Protein AF-A0A3B8X455-F1 (afdb_monomer_lite)

Sequence (36 aa):
MNIVLLTVGKTDVKWVKEGLDLYASRLRHYVPFSVV

pLDDT: mean 90.69, std 4.15, range [77.44, 95.12]

Secondary structure (DSSP, 8-state):
--EEE---S----HHHHHHHHHHHHHHHTTS-EEE-

Foldseek 3Di:
DAEEAEDDDDDPPPVVVVVVVVVQVVVVVPHNYYYD

Structure (mmCIF, N/CA/C/O backbone):
data_AF-A0A3B8X455-F1
#
_entry.id   AF-A0A3B8X455-F1
#
loop_
_atom_site.group_PDB
_atom_site.id
_atom_site.type_symbol
_atom_site.label_atom_id
_atom_site.label_alt_id
_atom_site.label_comp_id
_atom_site.label_asym_id
_atom_site.label_entity_id
_atom_site.label_seq_id
_atom_site.pdbx_PDB_ins_code
_atom_site.Cartn_x
_atom_site.Cartn_y
_atom_site.Cartn_z
_atom_site.occupancy
_atom_site.B_iso_or_equiv
_atom_site.auth_seq_id
_atom_site.auth_comp_id
_atom_site.auth_asym_id
_atom_site.auth_atom_id
_atom_site.pdbx_PDB_model_num
ATOM 1 N N . MET A 1 1 ? -15.673 4.398 10.083 1.00 77.44 1 MET A N 1
ATOM 2 C CA . MET A 1 1 ? -16.073 4.413 8.660 1.00 77.44 1 MET A CA 1
ATOM 3 C C . MET A 1 1 ? -15.007 3.653 7.892 1.00 77.44 1 MET A C 1
ATOM 5 O O . MET A 1 1 ? -13.853 4.045 8.000 1.00 77.44 1 MET A O 1
ATOM 9 N N . ASN A 1 2 ? -15.350 2.564 7.207 1.00 83.62 2 ASN A N 1
ATOM 10 C CA . ASN A 1 2 ? -14.371 1.781 6.444 1.00 83.62 2 ASN A CA 1
ATOM 11 C C . ASN A 1 2 ? -14.299 2.321 5.014 1.00 83.62 2 ASN A C 1
ATOM 13 O O . ASN A 1 2 ? -15.338 2.461 4.373 1.00 83.62 2 ASN A O 1
ATOM 17 N N . ILE A 1 3 ? -13.094 2.635 4.535 1.00 90.56 3 ILE A N 1
ATOM 18 C CA . ILE A 1 3 ? -12.860 3.177 3.191 1.00 90.56 3 ILE A CA 1
ATOM 19 C C . ILE A 1 3 ? -12.008 2.182 2.397 1.00 90.56 3 ILE A C 1
ATOM 21 O O . ILE A 1 3 ? -10.930 1.776 2.837 1.00 90.56 3 ILE A O 1
ATOM 25 N N . VAL A 1 4 ? -12.500 1.796 1.219 1.00 92.31 4 VAL A N 1
ATOM 26 C CA . VAL A 1 4 ? -11.831 0.867 0.300 1.00 92.31 4 VAL A CA 1
ATOM 27 C C . VAL A 1 4 ? -11.641 1.560 -1.046 1.00 92.31 4 VAL A C 1
ATOM 29 O 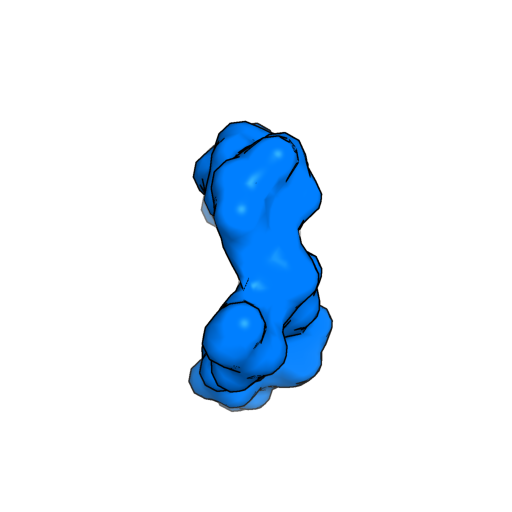O . VAL A 1 4 ? -12.614 2.006 -1.652 1.00 92.31 4 VAL A O 1
ATOM 32 N N . LEU A 1 5 ? -10.396 1.658 -1.508 1.00 91.25 5 LEU A N 1
ATOM 33 C CA . LEU A 1 5 ? -10.060 2.131 -2.846 1.00 91.25 5 LEU A CA 1
ATOM 34 C C . LEU A 1 5 ? -10.001 0.931 -3.791 1.00 91.25 5 LEU A C 1
ATOM 36 O O . LEU A 1 5 ? -9.087 0.122 -3.684 1.00 91.25 5 LEU A O 1
ATOM 40 N N . LEU A 1 6 ? -10.969 0.837 -4.702 1.00 92.19 6 LEU A N 1
ATOM 41 C CA . LEU A 1 6 ? -10.997 -0.181 -5.751 1.00 92.19 6 LEU A CA 1
ATOM 42 C C . LEU A 1 6 ? -10.198 0.311 -6.955 1.00 92.19 6 LEU A C 1
ATOM 44 O O . LEU A 1 6 ? -10.522 1.343 -7.546 1.00 92.19 6 LEU A O 1
ATOM 48 N N . THR A 1 7 ? -9.159 -0.431 -7.310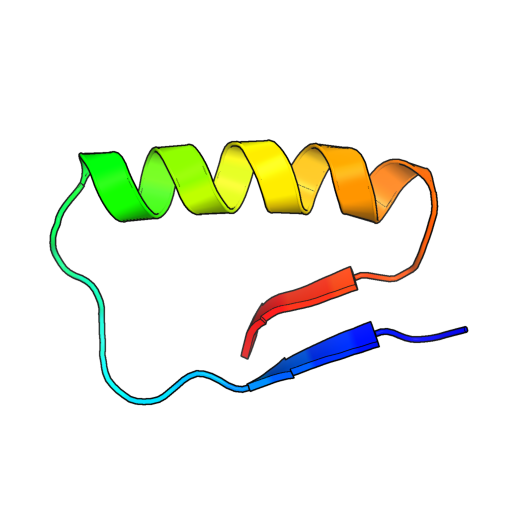 1.00 90.56 7 THR A N 1
ATOM 49 C CA . THR A 1 7 ? -8.288 -0.139 -8.444 1.00 90.56 7 THR A CA 1
ATOM 50 C C . THR A 1 7 ? -8.386 -1.231 -9.504 1.00 90.56 7 THR A C 1
ATOM 52 O O . THR A 1 7 ? -8.790 -2.361 -9.242 1.00 90.56 7 THR A O 1
ATOM 55 N N . VAL A 1 8 ? -8.053 -0.882 -10.745 1.00 90.69 8 VAL A N 1
ATOM 56 C CA . VAL A 1 8 ? -8.025 -1.816 -11.874 1.00 90.69 8 VAL A CA 1
ATOM 57 C C . VAL A 1 8 ? -6.674 -1.726 -12.567 1.00 90.69 8 VAL A C 1
ATOM 59 O O . VAL A 1 8 ? -6.205 -0.638 -12.899 1.00 90.69 8 VAL A O 1
ATOM 62 N N . GLY A 1 9 ? -6.060 -2.888 -12.796 1.00 85.88 9 GLY A N 1
ATOM 63 C CA . GLY A 1 9 ? -4.710 -3.001 -13.349 1.00 85.88 9 GLY A CA 1
ATOM 64 C C . GLY A 1 9 ? -3.615 -3.024 -12.279 1.00 85.88 9 GLY A C 1
ATOM 65 O O . GLY A 1 9 ? -3.833 -2.683 -11.120 1.00 85.88 9 GLY A O 1
ATOM 66 N N . LYS A 1 10 ? -2.415 -3.468 -12.667 1.00 80.81 10 LYS A N 1
ATOM 67 C CA . LYS A 1 10 ? -1.231 -3.437 -11.801 1.00 80.81 10 LYS A CA 1
ATOM 68 C C . LYS A 1 10 ? -0.371 -2.243 -12.185 1.00 80.81 10 LYS A C 1
ATOM 70 O O . LYS A 1 10 ? 0.073 -2.136 -13.322 1.00 80.81 10 LYS A O 1
ATOM 75 N N . THR A 1 11 ? -0.116 -1.360 -11.227 1.00 83.31 11 THR A N 1
ATOM 76 C CA . THR A 1 11 ? 0.878 -0.305 -11.411 1.00 83.31 11 THR A CA 1
ATOM 77 C C . THR A 1 11 ? 2.270 -0.882 -11.172 1.00 83.31 11 THR A C 1
ATOM 79 O O . THR A 1 11 ? 2.638 -1.188 -10.035 1.00 83.31 11 THR A O 1
ATOM 82 N N . ASP A 1 12 ? 3.057 -1.018 -12.238 1.00 83.62 12 ASP A N 1
ATOM 83 C CA . ASP A 1 12 ? 4.452 -1.486 -12.163 1.00 83.62 12 ASP A CA 1
ATOM 84 C C . ASP A 1 12 ? 5.460 -0.345 -11.986 1.00 83.62 12 ASP A C 1
ATOM 86 O O . ASP A 1 12 ? 6.641 -0.556 -11.711 1.00 83.62 12 ASP A O 1
ATOM 90 N N . VAL A 1 13 ? 4.984 0.895 -12.080 1.00 93.75 13 VAL A N 1
ATOM 91 C CA . VAL A 1 13 ? 5.806 2.085 -11.904 1.00 93.75 13 VAL A CA 1
ATOM 92 C C . VAL A 1 13 ? 6.132 2.277 -10.419 1.00 93.75 13 VAL A C 1
ATOM 94 O O . VAL A 1 13 ? 5.268 2.625 -9.612 1.00 93.75 13 VAL A O 1
ATOM 97 N N . LYS A 1 14 ? 7.405 2.066 -10.062 1.00 91.56 14 LYS A N 1
ATOM 98 C CA . LYS A 1 14 ? 7.899 2.055 -8.674 1.00 91.56 14 LYS A CA 1
ATOM 99 C C . LYS A 1 14 ? 7.552 3.323 -7.883 1.00 91.56 14 LYS A C 1
ATOM 101 O O . LYS A 1 14 ? 7.012 3.214 -6.787 1.00 91.56 14 LYS A O 1
ATOM 106 N N . TRP A 1 15 ? 7.782 4.507 -8.456 1.00 92.81 15 TRP A N 1
ATOM 107 C CA . TRP A 1 15 ? 7.514 5.777 -7.764 1.00 92.81 15 TRP A CA 1
ATOM 108 C C . TRP A 1 15 ? 6.025 5.975 -7.442 1.00 92.81 15 TRP A C 1
ATOM 110 O O . TRP A 1 15 ? 5.686 6.588 -6.432 1.00 92.81 15 TRP A O 1
ATOM 120 N N . VAL A 1 16 ? 5.128 5.422 -8.266 1.00 91.56 16 VAL A N 1
ATOM 121 C CA . VAL A 1 16 ? 3.679 5.506 -8.036 1.00 91.56 16 VAL A CA 1
ATOM 122 C C . VAL A 1 16 ? 3.274 4.620 -6.862 1.00 91.56 16 VAL A C 1
ATOM 124 O O . VAL A 1 16 ? 2.507 5.062 -6.013 1.00 91.56 16 VAL A O 1
ATOM 127 N N . LYS A 1 17 ? 3.814 3.396 -6.778 1.00 91.19 17 LYS A N 1
ATOM 128 C CA . LYS A 1 17 ? 3.585 2.497 -5.635 1.00 91.19 17 LYS A CA 1
ATOM 129 C C . LYS A 1 17 ? 4.060 3.120 -4.326 1.00 91.19 17 LYS A C 1
ATOM 131 O O . LYS A 1 17 ? 3.299 3.165 -3.369 1.00 91.19 17 LYS A O 1
ATOM 136 N N . GLU A 1 18 ? 5.279 3.653 -4.313 1.00 94.12 18 GLU A N 1
ATOM 137 C CA . GLU A 1 18 ? 5.857 4.283 -3.120 1.00 94.12 18 GLU A CA 1
ATOM 138 C C . GLU A 1 18 ? 5.050 5.508 -2.668 1.00 94.12 18 GLU A C 1
ATOM 140 O O . GLU A 1 18 ? 4.764 5.663 -1.479 1.00 94.12 18 GLU A O 1
ATOM 145 N N . GLY A 1 19 ? 4.623 6.355 -3.612 1.00 93.69 19 GLY A N 1
ATOM 146 C CA . GLY A 1 19 ? 3.755 7.491 -3.311 1.00 93.69 19 GLY A CA 1
ATOM 147 C C . GLY A 1 19 ? 2.403 7.052 -2.748 1.00 93.69 19 GLY A C 1
ATOM 148 O O . GLY A 1 19 ? 1.947 7.583 -1.735 1.00 93.69 19 GLY A O 1
ATOM 149 N N . LEU A 1 20 ? 1.776 6.051 -3.368 1.00 93.00 20 LEU A N 1
ATOM 150 C CA . LEU A 1 20 ? 0.482 5.529 -2.937 1.00 93.00 20 LEU A CA 1
ATOM 151 C C . LEU A 1 20 ? 0.558 4.905 -1.536 1.00 93.00 20 LEU A C 1
ATOM 153 O O . LEU A 1 20 ? -0.296 5.195 -0.698 1.00 93.00 20 LEU A O 1
ATOM 157 N N . ASP A 1 21 ? 1.612 4.143 -1.240 1.00 92.69 21 ASP A N 1
ATOM 158 C CA . ASP A 1 21 ? 1.847 3.563 0.085 1.00 92.69 21 ASP A CA 1
ATOM 159 C C . ASP A 1 21 ? 2.068 4.631 1.163 1.00 92.69 21 ASP A C 1
ATOM 161 O O . ASP A 1 21 ? 1.546 4.501 2.277 1.00 92.69 21 ASP A O 1
ATOM 165 N N . LEU A 1 22 ? 2.777 5.719 0.839 1.00 95.12 22 LEU A N 1
ATOM 166 C CA . LEU A 1 22 ? 2.985 6.840 1.756 1.00 95.12 22 LEU A CA 1
ATOM 167 C C . LEU A 1 22 ? 1.653 7.481 2.173 1.00 95.12 22 LEU A C 1
ATOM 169 O O . LEU A 1 22 ? 1.411 7.692 3.365 1.00 95.12 22 LEU A O 1
ATOM 173 N N . TYR A 1 23 ? 0.773 7.779 1.213 1.00 93.62 23 TYR A N 1
ATOM 174 C CA . TYR A 1 23 ? -0.534 8.371 1.510 1.00 93.62 23 TYR A C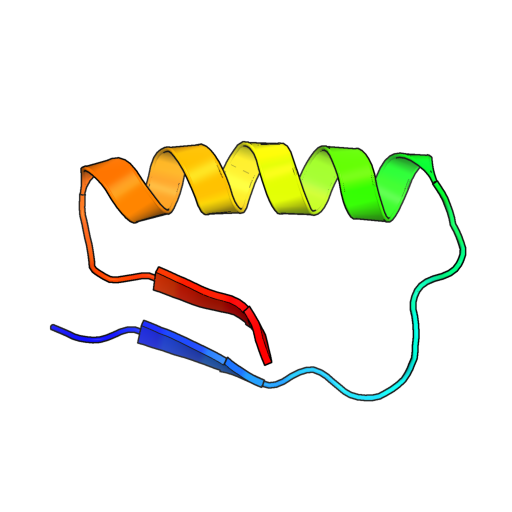A 1
ATOM 175 C C . TYR A 1 23 ? -1.478 7.376 2.186 1.00 93.62 23 TYR A C 1
ATOM 177 O O . TYR A 1 23 ? -2.139 7.732 3.163 1.00 93.62 23 TYR A O 1
ATOM 185 N N . ALA A 1 24 ? -1.496 6.119 1.738 1.00 92.75 24 ALA A N 1
ATOM 186 C CA . ALA A 1 24 ? -2.294 5.068 2.358 1.00 92.75 24 ALA A CA 1
ATOM 187 C C . ALA A 1 24 ? -1.879 4.822 3.818 1.00 92.75 24 ALA A C 1
ATOM 189 O O . ALA A 1 24 ? -2.732 4.553 4.660 1.00 92.75 24 ALA A O 1
ATOM 190 N N . SER A 1 25 ? -0.586 4.926 4.145 1.00 94.00 25 SER A N 1
ATOM 191 C CA . SER A 1 25 ? -0.085 4.847 5.525 1.00 94.00 25 SER A CA 1
ATOM 192 C C . SER A 1 25 ?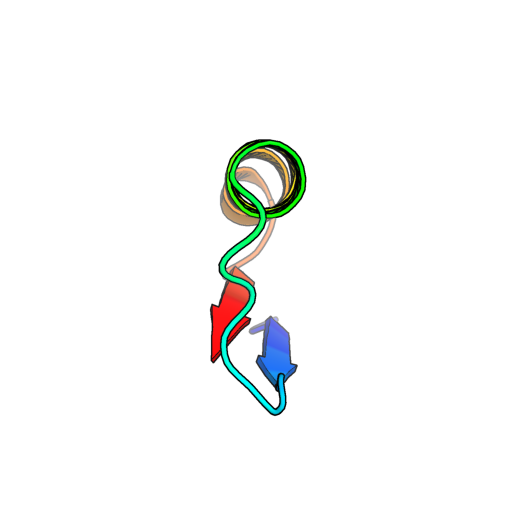 -0.616 5.991 6.394 1.00 94.00 25 SER A C 1
ATOM 194 O O . SER A 1 25 ? -1.138 5.760 7.483 1.00 94.00 25 SER A O 1
ATOM 196 N N . ARG A 1 26 ? -0.579 7.228 5.880 1.00 94.75 26 ARG A N 1
ATOM 197 C CA . ARG A 1 26 ? -1.117 8.400 6.590 1.00 94.75 26 ARG A CA 1
ATOM 198 C C . ARG A 1 26 ? -2.622 8.289 6.824 1.00 94.75 26 ARG A C 1
ATOM 200 O O . ARG A 1 26 ? -3.083 8.593 7.916 1.00 94.75 26 ARG A O 1
ATOM 207 N N . LEU A 1 27 ? -3.381 7.825 5.831 1.00 93.19 27 LEU A N 1
ATOM 208 C CA . LEU A 1 27 ? -4.832 7.641 5.951 1.00 93.19 27 LEU A CA 1
ATOM 209 C C . LEU A 1 27 ? -5.197 6.549 6.961 1.00 93.19 27 LEU A C 1
ATOM 211 O O . LEU A 1 27 ? -6.116 6.751 7.753 1.00 93.19 27 LEU A O 1
ATOM 215 N N . ARG A 1 28 ? -4.435 5.447 6.994 1.00 93.44 28 ARG A N 1
ATOM 216 C CA . 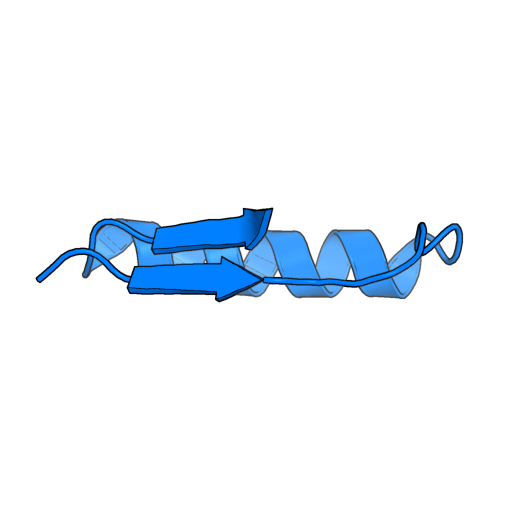ARG A 1 28 ? -4.624 4.343 7.952 1.00 93.44 28 ARG A CA 1
ATOM 217 C C . ARG A 1 28 ? -4.536 4.770 9.418 1.00 93.44 28 ARG A C 1
ATOM 219 O O . ARG A 1 28 ? -5.125 4.111 10.266 1.00 93.44 28 ARG A O 1
ATOM 226 N N . HIS A 1 29 ? -3.838 5.865 9.719 1.00 92.75 29 HIS A N 1
ATOM 227 C CA . HIS A 1 29 ? -3.755 6.401 11.079 1.00 92.75 29 HIS A CA 1
ATOM 228 C C . HIS A 1 29 ? -5.074 7.029 11.561 1.00 92.75 29 HIS A C 1
ATOM 230 O O . HIS A 1 29 ? -5.343 7.060 12.758 1.00 92.75 29 HIS A O 1
ATOM 236 N N . TYR A 1 30 ? -5.905 7.523 10.640 1.00 93.06 30 TYR A N 1
ATOM 237 C CA . TYR A 1 30 ? -7.144 8.233 10.973 1.00 93.06 30 TYR A CA 1
ATOM 238 C C . TYR A 1 30 ? -8.393 7.404 10.699 1.00 93.06 30 TYR A C 1
ATOM 240 O O . TYR A 1 30 ? -9.402 7.554 11.386 1.00 93.06 30 TYR A O 1
ATOM 248 N N . VAL A 1 31 ? -8.345 6.544 9.683 1.00 91.88 31 VAL A N 1
ATOM 249 C CA . VAL A 1 31 ? -9.480 5.731 9.254 1.00 91.88 31 VAL A CA 1
ATOM 250 C C . VAL A 1 31 ? -9.007 4.354 8.790 1.00 91.88 31 VAL A C 1
ATOM 252 O O . VAL A 1 31 ? -7.933 4.244 8.201 1.00 91.88 31 VAL A O 1
ATOM 255 N N . PRO A 1 32 ? -9.811 3.295 8.982 1.00 91.69 32 PRO A N 1
ATOM 256 C CA . PRO A 1 32 ? -9.576 2.013 8.330 1.00 91.69 32 PRO A CA 1
ATOM 257 C C . PRO A 1 32 ? -9.613 2.188 6.800 1.00 91.69 32 PRO A C 1
ATOM 259 O O . PRO A 1 32 ? -10.687 2.266 6.199 1.00 91.69 32 PRO A O 1
ATOM 262 N N . PHE A 1 33 ? -8.430 2.303 6.190 1.00 93.44 33 PHE A N 1
ATOM 263 C CA . PHE A 1 33 ? -8.228 2.511 4.756 1.00 93.44 33 PHE A CA 1
ATOM 264 C C . PHE A 1 33 ? -7.525 1.304 4.138 1.00 93.44 33 PHE A C 1
ATOM 266 O O . PHE A 1 33 ? -6.499 0.845 4.646 1.00 93.44 33 PHE A O 1
ATOM 273 N N . SER A 1 34 ? -8.065 0.812 3.027 1.00 92.44 34 SER A N 1
ATOM 274 C CA . SER A 1 34 ? -7.508 -0.310 2.270 1.00 92.44 34 SER A CA 1
ATOM 275 C C . SER A 1 34 ? -7.546 -0.025 0.773 1.00 92.44 34 SER A C 1
ATOM 277 O O . SER A 1 34 ? -8.424 0.692 0.295 1.00 92.44 34 SER A O 1
ATOM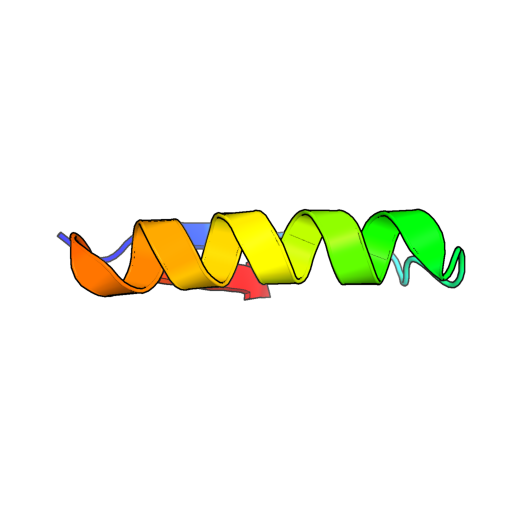 279 N N . VAL A 1 35 ? -6.577 -0.575 0.049 1.00 89.94 35 VAL A N 1
ATOM 280 C CA . VAL A 1 35 ? -6.487 -0.509 -1.412 1.00 89.94 35 VAL A CA 1
ATOM 281 C C . VAL A 1 35 ? -6.622 -1.934 -1.934 1.00 89.94 35 VAL A C 1
ATOM 283 O O . VAL A 1 35 ? -5.942 -2.823 -1.417 1.00 89.94 35 VAL A O 1
ATOM 286 N N . VAL A 1 36 ? -7.523 -2.139 -2.895 1.00 86.12 36 VAL A N 1
ATOM 287 C CA . VAL A 1 36 ? -7.883 -3.437 -3.487 1.00 86.12 36 VAL A CA 1
ATOM 288 C C . VAL A 1 36 ? -7.715 -3.387 -4.999 1.00 86.12 36 VAL A C 1
ATOM 290 O O . VAL A 1 36 ? -8.066 -2.348 -5.610 1.00 86.12 36 VAL A O 1
#

Radius of gyration: 10.41 Å; chains: 1; bounding box: 24×12×24 Å